Protein AF-S9VCX4-F1 (afdb_monomer_lite)

InterPro domains:
  IPR037231 NAP-like superfamily [SSF143113] (2-105)

Organism: NCBI:txid28005

Radius of gyration: 14.47 Å; chains: 1; bounding box: 29×35×42 Å

Structure (mmCIF, N/CA/C/O backbone):
data_AF-S9VCX4-F1
#
_entry.id   AF-S9VCX4-F1
#
loop_
_atom_site.group_PDB
_atom_site.id
_atom_site.type_symbol
_atom_site.label_atom_id
_atom_site.label_alt_id
_atom_site.label_comp_id
_atom_site.label_asym_id
_atom_site.label_entity_id
_atom_site.label_seq_id
_atom_site.pdbx_PDB_ins_code
_atom_site.Cartn_x
_atom_site.Cartn_y
_atom_site.Cartn_z
_atom_site.occupancy
_atom_site.B_iso_or_equiv
_atom_site.auth_seq_id
_atom_site.auth_comp_id
_atom_site.auth_asym_id
_atom_site.auth_atom_id
_atom_site.pdbx_PDB_model_num
ATOM 1 N N . MET A 1 1 ? -4.630 -12.452 23.754 1.00 36.06 1 MET A N 1
ATOM 2 C CA . MET A 1 1 ? -3.716 -11.966 22.699 1.00 36.06 1 MET A CA 1
ATOM 3 C C . MET A 1 1 ? -4.546 -11.174 21.701 1.00 36.06 1 MET A C 1
ATOM 5 O O . MET A 1 1 ? -5.311 -11.774 20.962 1.00 36.06 1 MET A O 1
ATOM 9 N N . ASN A 1 2 ? -4.508 -9.837 21.754 1.00 41.78 2 ASN A N 1
ATOM 10 C CA . ASN A 1 2 ? -5.200 -9.013 20.760 1.00 41.78 2 ASN A CA 1
ATOM 11 C C . ASN A 1 2 ? -4.452 -9.177 19.440 1.00 41.78 2 ASN A C 1
ATOM 13 O O . ASN A 1 2 ? -3.336 -8.679 19.319 1.00 41.78 2 ASN A O 1
ATOM 17 N N . GLY A 1 3 ? -5.054 -9.923 18.510 1.00 53.69 3 GLY A N 1
ATOM 18 C CA . GLY A 1 3 ? -4.546 -10.097 17.156 1.00 53.69 3 GLY A CA 1
ATOM 19 C C . GLY A 1 3 ? -4.138 -8.756 16.552 1.00 53.69 3 GLY A C 1
ATOM 20 O O . GLY A 1 3 ? -4.724 -7.716 16.878 1.00 53.69 3 GLY A O 1
ATOM 21 N N . THR A 1 4 ? -3.091 -8.815 15.737 1.00 72.06 4 THR A N 1
AT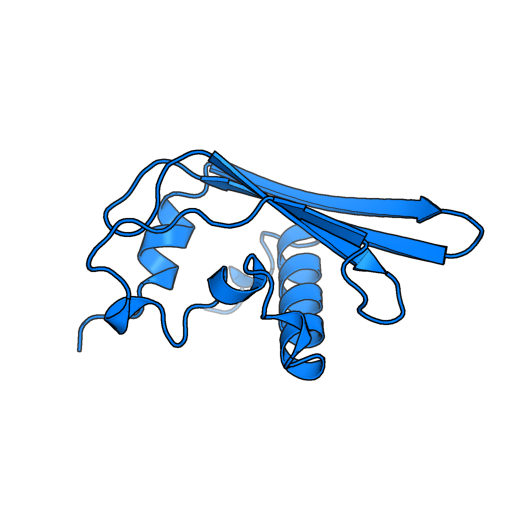OM 22 C CA . THR A 1 4 ? -2.451 -7.698 15.039 1.00 72.06 4 THR A CA 1
ATOM 23 C C . THR A 1 4 ? -3.478 -6.723 14.442 1.00 72.06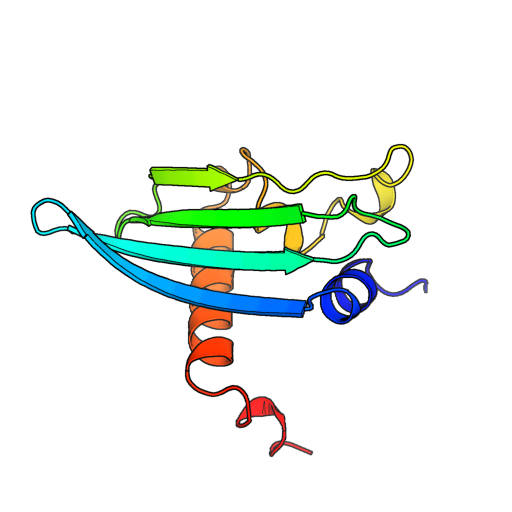 4 THR A C 1
ATOM 25 O O . THR A 1 4 ? -4.638 -7.065 14.199 1.00 72.06 4 THR A O 1
ATOM 28 N N . VAL A 1 5 ? -3.102 -5.457 14.247 1.00 87.88 5 VAL A N 1
ATOM 29 C CA . VAL A 1 5 ? -4.017 -4.457 13.656 1.00 87.88 5 VAL A CA 1
ATOM 30 C C . VAL A 1 5 ? -4.383 -4.793 12.208 1.00 87.88 5 VAL A C 1
ATOM 32 O O . VAL A 1 5 ? -5.460 -4.414 11.744 1.00 87.88 5 VAL A O 1
ATOM 35 N N . ASP A 1 6 ? -3.538 -5.572 11.536 1.00 91.00 6 ASP A N 1
ATOM 36 C CA . ASP A 1 6 ? -3.594 -5.809 10.097 1.00 91.00 6 ASP A CA 1
ATOM 37 C C . ASP A 1 6 ? -4.896 -6.465 9.630 1.00 91.00 6 ASP A C 1
ATOM 39 O O . ASP A 1 6 ? -5.549 -5.868 8.775 1.00 91.00 6 ASP A O 1
ATOM 43 N N . PRO A 1 7 ? -5.404 -7.573 10.215 1.00 91.31 7 PRO A N 1
ATOM 44 C CA . PRO A 1 7 ? -6.684 -8.150 9.794 1.00 91.31 7 PRO A CA 1
ATOM 45 C C . PRO A 1 7 ? -7.861 -7.172 9.890 1.00 91.31 7 PRO A C 1
ATOM 47 O O . PRO A 1 7 ? -8.815 -7.249 9.115 1.00 91.31 7 PRO A O 1
ATOM 50 N N . LYS A 1 8 ? -7.820 -6.229 10.840 1.00 90.94 8 LYS A N 1
ATOM 51 C CA . LYS A 1 8 ? -8.872 -5.212 10.998 1.00 90.94 8 LYS A CA 1
ATOM 52 C C . LYS A 1 8 ? -8.770 -4.128 9.925 1.00 90.94 8 LYS A C 1
ATOM 54 O O . LYS A 1 8 ? -9.798 -3.596 9.507 1.00 90.94 8 LYS A O 1
ATOM 59 N N . ILE A 1 9 ? -7.557 -3.812 9.480 1.00 92.94 9 ILE A N 1
ATOM 60 C CA . ILE A 1 9 ? -7.315 -2.870 8.386 1.00 92.94 9 ILE A CA 1
ATOM 61 C C . ILE A 1 9 ? -7.622 -3.523 7.035 1.00 92.94 9 ILE A C 1
ATOM 63 O O . ILE A 1 9 ? -8.323 -2.910 6.235 1.00 92.94 9 ILE A O 1
ATOM 67 N N . VAL A 1 10 ? -7.234 -4.785 6.823 1.00 93.25 10 VAL A N 1
ATOM 68 C CA . VAL A 1 10 ? -7.550 -5.563 5.612 1.00 93.25 10 VAL A CA 1
ATOM 69 C C . VAL A 1 10 ? -9.058 -5.589 5.347 1.00 93.25 10 VAL A C 1
ATOM 71 O O . VAL A 1 10 ? -9.498 -5.265 4.250 1.00 93.25 10 VAL A O 1
ATOM 74 N N . ARG A 1 11 ? -9.885 -5.839 6.373 1.00 92.69 11 ARG A N 1
ATOM 75 C CA . ARG A 1 11 ? -11.363 -5.805 6.254 1.00 92.69 11 ARG A CA 1
ATOM 76 C C . ARG A 1 11 ? -11.940 -4.433 5.879 1.00 92.69 11 ARG A C 1
ATOM 78 O O . ARG A 1 11 ? -13.105 -4.331 5.485 1.00 92.69 11 ARG A O 1
ATOM 85 N N . ALA A 1 12 ? -11.171 -3.362 6.054 1.00 94.62 12 ALA A N 1
ATOM 86 C CA . ALA A 1 12 ? -11.578 -2.012 5.686 1.00 94.62 12 ALA A CA 1
ATOM 87 C C . ALA A 1 12 ? -11.189 -1.645 4.242 1.00 94.62 12 ALA A C 1
ATOM 89 O O . ALA A 1 12 ? -11.660 -0.614 3.751 1.00 94.62 12 ALA A O 1
ATOM 90 N N . ILE A 1 13 ? -10.375 -2.466 3.562 1.00 95.50 13 ILE A N 1
ATOM 91 C CA . ILE A 1 13 ? -9.998 -2.275 2.158 1.00 95.50 13 ILE A CA 1
ATOM 92 C C . ILE A 1 13 ? -11.241 -2.459 1.282 1.00 95.50 13 ILE A C 1
ATOM 94 O O . ILE A 1 13 ? -12.014 -3.398 1.441 1.00 95.50 13 ILE A O 1
ATOM 98 N N . THR A 1 14 ? -11.449 -1.515 0.371 1.00 95.81 14 THR A N 1
ATOM 99 C CA . THR A 1 14 ? -12.576 -1.498 -0.582 1.00 95.81 14 THR A CA 1
ATOM 100 C C . THR A 1 14 ? -12.128 -1.607 -2.028 1.00 95.81 14 THR A C 1
ATOM 102 O O . THR A 1 14 ? -12.934 -1.906 -2.899 1.00 95.81 14 THR A O 1
ATOM 105 N N . SER A 1 15 ? -10.849 -1.347 -2.285 1.00 95.25 15 SER A N 1
ATOM 106 C CA . SER A 1 15 ? -10.219 -1.501 -3.586 1.00 95.25 15 SER A CA 1
ATOM 107 C C . SER A 1 15 ? -8.748 -1.794 -3.359 1.00 95.25 15 SER A C 1
ATOM 109 O O . SER A 1 15 ? -8.111 -1.122 -2.545 1.00 95.25 15 SER A O 1
ATOM 111 N N . PHE A 1 16 ? -8.220 -2.748 -4.111 1.00 94.62 16 PHE A N 1
ATOM 112 C CA . PHE A 1 16 ? -6.808 -3.093 -4.159 1.00 94.62 16 PHE A CA 1
ATOM 113 C C . PHE A 1 16 ? -6.397 -3.193 -5.627 1.00 94.62 16 PHE A C 1
ATOM 115 O O . PHE A 1 16 ? -7.121 -3.775 -6.431 1.00 94.62 16 PHE A O 1
ATOM 122 N N . CYS A 1 17 ? -5.289 -2.554 -5.982 1.00 94.69 17 CYS A N 1
ATOM 123 C CA . CYS A 1 17 ? -4.775 -2.529 -7.340 1.00 94.69 17 CYS A CA 1
ATOM 124 C C . CYS A 1 17 ? -3.253 -2.575 -7.305 1.00 94.69 17 CYS A C 1
ATOM 126 O O . CYS A 1 17 ? -2.634 -1.821 -6.546 1.00 94.69 17 CYS A O 1
ATOM 128 N N . VAL A 1 18 ? -2.671 -3.411 -8.160 1.00 95.06 18 VAL A N 1
ATOM 129 C CA . VAL A 1 18 ? -1.251 -3.355 -8.487 1.00 95.06 18 VAL A CA 1
ATOM 130 C C . VAL A 1 18 ? -1.110 -3.070 -9.975 1.00 95.06 18 VAL A C 1
ATOM 132 O O . VAL A 1 18 ? -1.768 -3.681 -10.816 1.00 95.06 18 VAL A O 1
ATOM 135 N N . SER A 1 19 ? -0.288 -2.080 -10.302 1.00 93.62 19 SER A N 1
ATOM 136 C CA . SER A 1 19 ? -0.085 -1.606 -11.670 1.00 93.62 19 SER A CA 1
ATOM 137 C C . SER A 1 19 ? 1.398 -1.484 -11.976 1.00 93.62 19 SER A C 1
ATOM 139 O O . SER A 1 19 ? 2.210 -1.239 -11.087 1.00 93.62 19 SER A O 1
ATOM 141 N N . SER A 1 20 ? 1.751 -1.690 -13.240 1.00 92.50 20 SER A N 1
ATOM 142 C CA . SER A 1 20 ? 3.119 -1.531 -13.725 1.00 92.50 20 SER A CA 1
ATOM 143 C C . SER A 1 20 ? 3.204 -0.277 -14.578 1.00 92.50 20 SER A C 1
ATOM 145 O O . SER A 1 20 ? 2.366 -0.086 -15.461 1.00 92.50 20 SER A O 1
ATOM 147 N N . HIS A 1 21 ? 4.215 0.550 -14.344 1.00 91.62 21 HIS A N 1
ATOM 148 C CA . HIS A 1 21 ? 4.513 1.703 -15.187 1.00 91.62 21 HIS A CA 1
ATOM 149 C C . HIS A 1 21 ? 5.905 1.538 -15.800 1.00 91.62 21 HIS A C 1
ATOM 151 O O . HIS A 1 21 ? 6.780 0.893 -15.225 1.00 91.62 21 HIS A O 1
ATOM 157 N N . GLN A 1 22 ? 6.103 2.080 -16.999 1.00 88.88 22 GLN A N 1
ATOM 158 C CA . GLN A 1 22 ? 7.399 2.086 -17.670 1.00 88.88 22 GLN A CA 1
ATOM 159 C C . GLN A 1 22 ? 7.865 3.534 -17.808 1.00 88.88 22 GLN A C 1
ATOM 161 O O . GLN A 1 22 ? 7.196 4.348 -18.443 1.00 88.88 22 GLN A O 1
ATOM 166 N N . HIS A 1 23 ? 9.018 3.844 -17.222 1.00 77.81 23 HIS A N 1
ATOM 167 C CA . HIS A 1 23 ? 9.648 5.157 -17.262 1.00 77.81 23 HIS A CA 1
ATOM 168 C C . HIS A 1 23 ? 11.116 4.998 -17.656 1.00 77.81 23 HIS 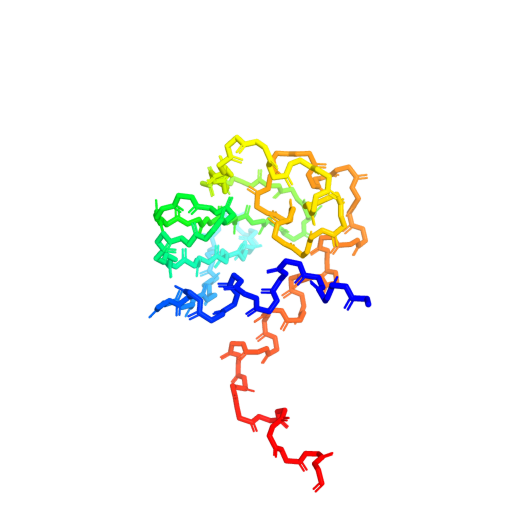A C 1
ATOM 170 O O . HIS A 1 23 ? 11.885 4.393 -16.919 1.00 77.81 23 HIS A O 1
ATOM 176 N N . ASN A 1 24 ? 11.517 5.562 -18.802 1.00 72.38 24 ASN A N 1
ATOM 177 C CA . ASN A 1 24 ? 12.914 5.594 -19.262 1.00 72.38 24 ASN A CA 1
ATOM 178 C C . ASN A 1 24 ? 13.615 4.226 -19.168 1.00 72.38 24 ASN A C 1
ATOM 180 O O . ASN A 1 24 ? 14.628 4.091 -18.490 1.00 72.38 24 ASN A O 1
ATOM 184 N N . GLU A 1 25 ? 13.024 3.207 -19.800 1.00 78.88 25 GLU A N 1
ATOM 185 C CA . GLU A 1 25 ? 13.499 1.808 -19.801 1.00 78.88 25 GLU A CA 1
ATOM 186 C C . GLU A 1 25 ? 13.449 1.082 -18.445 1.00 78.88 25 GLU A C 1
ATOM 188 O O . GLU A 1 25 ? 13.617 -0.135 -18.407 1.00 78.88 25 GLU A O 1
ATOM 193 N N . LYS A 1 26 ? 13.127 1.774 -17.348 1.00 84.81 26 LYS A N 1
ATOM 194 C CA . LYS A 1 26 ? 12.873 1.156 -16.046 1.00 84.81 26 LYS A CA 1
ATOM 195 C C . LYS A 1 26 ? 11.392 0.841 -15.879 1.00 84.81 26 LYS A C 1
ATOM 197 O O . LYS A 1 26 ? 10.514 1.606 -16.285 1.00 84.81 26 LYS A O 1
ATOM 202 N N . VAL A 1 27 ? 11.121 -0.302 -15.264 1.00 90.31 27 VAL A N 1
ATOM 203 C CA . VAL A 1 27 ? 9.774 -0.720 -14.882 1.00 90.31 27 VAL A CA 1
ATOM 204 C C . VAL A 1 27 ? 9.584 -0.410 -13.400 1.00 90.31 27 VAL A C 1
ATOM 206 O O . VAL A 1 27 ? 10.426 -0.780 -12.584 1.00 90.31 27 VAL A O 1
ATOM 209 N N . SER A 1 28 ? 8.488 0.261 -13.060 1.00 93.94 28 SER A N 1
ATOM 210 C CA . SER A 1 28 ? 8.040 0.470 -11.686 1.00 93.94 28 SER A CA 1
ATOM 211 C C . SER A 1 28 ? 6.762 -0.315 -11.403 1.00 93.94 28 SER A C 1
ATOM 213 O O . SER A 1 28 ? 5.986 -0.664 -12.303 1.00 93.94 28 SER A O 1
ATOM 215 N N . ARG A 1 29 ? 6.552 -0.621 -10.126 1.00 94.75 29 ARG A N 1
ATOM 216 C CA . ARG A 1 29 ? 5.345 -1.242 -9.586 1.00 94.75 29 ARG A CA 1
ATOM 217 C C . ARG A 1 29 ? 4.670 -0.266 -8.651 1.00 94.75 29 ARG A C 1
ATOM 219 O O . ARG A 1 29 ? 5.297 0.258 -7.737 1.00 94.75 29 ARG A O 1
ATOM 226 N N . LYS A 1 30 ? 3.378 -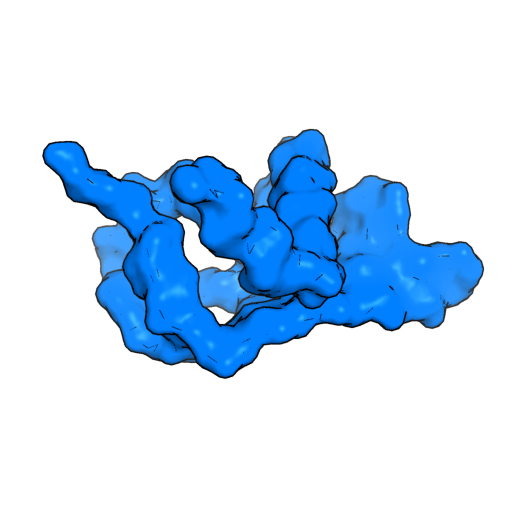0.046 -8.860 1.00 96.25 30 LYS A N 1
ATOM 227 C CA . LYS A 1 30 ? 2.545 0.801 -8.020 1.00 96.25 30 LYS A CA 1
ATOM 228 C C . LYS A 1 30 ? 1.443 -0.009 -7.371 1.00 96.25 30 LYS A C 1
ATOM 230 O O . LYS A 1 30 ? 0.517 -0.467 -8.041 1.00 96.25 30 LYS A O 1
ATOM 235 N N . VAL A 1 31 ? 1.519 -0.094 -6.051 1.00 97.25 31 VAL A N 1
ATOM 236 C CA . VAL A 1 31 ? 0.501 -0.667 -5.176 1.00 97.25 31 VAL A CA 1
ATOM 237 C C . VAL A 1 31 ? -0.425 0.454 -4.726 1.00 97.25 31 VAL A C 1
ATOM 239 O O . VAL A 1 31 ? 0.040 1.476 -4.225 1.00 97.25 31 VAL A O 1
ATOM 242 N N . THR A 1 32 ? -1.735 0.278 -4.876 1.00 97.56 32 THR A N 1
ATOM 243 C CA . THR A 1 32 ? -2.750 1.237 -4.420 1.00 97.56 32 THR A CA 1
ATOM 244 C C . THR A 1 32 ? -3.863 0.525 -3.658 1.00 97.56 32 THR A C 1
ATOM 246 O O . THR A 1 32 ? -4.425 -0.463 -4.129 1.00 97.56 32 THR A O 1
ATOM 249 N N . MET A 1 33 ? -4.228 1.060 -2.493 1.00 97.44 33 MET A N 1
ATOM 250 C CA . MET A 1 33 ? -5.344 0.580 -1.681 1.00 97.44 33 MET A CA 1
ATOM 251 C C . MET A 1 33 ? -6.278 1.734 -1.322 1.00 97.44 33 MET A C 1
ATOM 253 O O . MET A 1 33 ? -5.841 2.786 -0.855 1.00 97.44 33 MET A O 1
ATOM 257 N N . LYS A 1 34 ? -7.586 1.523 -1.490 1.00 97.19 34 LYS A N 1
ATOM 258 C CA . LYS A 1 34 ? -8.619 2.419 -0.956 1.00 97.19 34 LYS A CA 1
ATOM 259 C C . LYS A 1 34 ? -9.187 1.819 0.315 1.00 97.19 34 LYS A C 1
ATOM 261 O O . LYS A 1 34 ? -9.733 0.714 0.282 1.00 97.19 34 LYS A O 1
ATOM 266 N N . ILE A 1 35 ? -9.106 2.554 1.417 1.00 96.69 35 ILE A N 1
ATOM 267 C CA . ILE A 1 35 ? -9.466 2.040 2.736 1.00 96.69 35 ILE A CA 1
ATOM 268 C C . ILE A 1 35 ? -10.506 2.940 3.398 1.00 96.69 35 ILE A C 1
ATOM 270 O O . ILE A 1 35 ? -10.403 4.168 3.366 1.00 96.69 35 ILE A O 1
ATOM 274 N N . ARG A 1 36 ? -11.529 2.319 3.991 1.00 96.75 36 ARG A N 1
ATOM 275 C CA . ARG A 1 36 ? -12.514 3.007 4.835 1.00 96.75 36 ARG A CA 1
ATOM 276 C C . ARG A 1 36 ? -11.908 3.324 6.199 1.00 96.75 36 ARG A C 1
ATOM 278 O O . ARG A 1 36 ? -11.056 2.593 6.697 1.00 96.75 36 ARG A O 1
ATOM 285 N N . SER A 1 37 ? -12.410 4.378 6.834 1.00 95.38 37 SER A N 1
ATOM 286 C CA . SER A 1 37 ? -12.046 4.722 8.211 1.00 95.38 37 SER A CA 1
ATOM 287 C C . SER A 1 37 ? -12.354 3.548 9.141 1.00 95.38 37 SER A C 1
ATOM 289 O O . SER A 1 37 ? -13.420 2.937 9.051 1.00 95.38 37 SER A O 1
ATOM 291 N N . ASN A 1 38 ? -11.435 3.234 10.051 1.00 92.88 38 ASN A N 1
ATOM 292 C CA . ASN A 1 38 ? -11.638 2.207 11.075 1.00 92.88 38 ASN A CA 1
ATOM 293 C C . ASN A 1 38 ? -11.036 2.653 12.418 1.00 92.88 38 ASN A C 1
ATOM 295 O O . ASN A 1 38 ? -10.757 3.833 12.616 1.00 92.88 38 ASN A O 1
ATOM 299 N N . LEU A 1 39 ? -10.855 1.740 13.374 1.00 91.19 39 LEU A N 1
ATOM 300 C CA . LEU A 1 39 ? -10.307 2.082 14.691 1.00 91.19 39 LEU A CA 1
ATOM 301 C C . LEU A 1 39 ? -8.855 2.611 14.645 1.00 91.19 39 LEU A C 1
ATOM 303 O O . LEU A 1 39 ? -8.462 3.355 15.535 1.00 91.19 39 LEU A O 1
ATOM 307 N N . PHE A 1 40 ? -8.075 2.257 13.619 1.00 93.06 40 PHE A N 1
ATOM 308 C CA . PHE A 1 40 ? -6.633 2.516 13.538 1.00 93.06 40 PHE A CA 1
ATOM 309 C C . PHE A 1 40 ? -6.248 3.586 12.521 1.00 93.06 40 PHE A C 1
ATOM 311 O O . PHE A 1 40 ? -5.284 4.313 12.738 1.00 93.06 40 PHE A O 1
ATOM 318 N N . ILE A 1 41 ? -6.984 3.694 11.416 1.00 93.62 41 ILE A N 1
ATOM 319 C CA . ILE A 1 41 ? -6.610 4.533 10.273 1.00 93.62 41 ILE A CA 1
ATOM 320 C C . ILE A 1 41 ? -7.752 5.456 9.853 1.00 93.62 41 ILE A C 1
ATOM 322 O O . ILE A 1 41 ? -8.938 5.147 10.020 1.00 93.62 41 ILE A O 1
ATOM 326 N N . GLN A 1 42 ? -7.381 6.617 9.327 1.00 94.50 42 GLN A N 1
ATOM 327 C CA . GLN A 1 42 ? -8.283 7.512 8.612 1.00 94.50 42 GLN A CA 1
ATOM 328 C C . GLN A 1 42 ? -8.624 6.903 7.244 1.00 94.50 42 GLN A C 1
ATOM 330 O O . GLN A 1 42 ? -7.872 6.084 6.716 1.00 94.50 42 GLN A O 1
ATOM 335 N N . GLU A 1 43 ? -9.767 7.282 6.674 1.00 93.81 43 GLU A N 1
ATOM 336 C CA . GLU A 1 43 ? -10.106 6.862 5.312 1.00 93.81 43 GLU A CA 1
ATOM 337 C C . GLU A 1 43 ? -9.199 7.523 4.273 1.00 93.81 43 GLU A C 1
ATOM 339 O O . GLU A 1 43 ? -8.688 8.626 4.485 1.00 93.81 43 GLU A O 1
ATOM 344 N N . GLY A 1 44 ? -9.030 6.868 3.127 1.00 94.88 44 GLY A N 1
ATOM 345 C CA . GLY A 1 44 ? -8.305 7.459 2.014 1.00 94.88 44 GLY A CA 1
ATOM 346 C C . GLY A 1 44 ? -7.792 6.453 0.999 1.00 94.88 44 GLY A C 1
ATOM 347 O O . GLY A 1 44 ? -8.142 5.271 1.011 1.00 94.88 44 GLY A O 1
ATOM 348 N N . VAL A 1 45 ? -6.953 6.970 0.106 1.00 97.19 45 VAL A N 1
ATOM 349 C CA . VAL A 1 45 ? -6.192 6.187 -0.864 1.00 97.19 45 VAL A CA 1
ATOM 350 C C . VAL A 1 45 ? -4.731 6.231 -0.447 1.00 97.19 45 VAL A C 1
ATOM 352 O O . VAL A 1 45 ? -4.121 7.302 -0.417 1.00 97.19 45 VAL A O 1
ATOM 355 N N . ILE A 1 46 ? -4.189 5.065 -0.123 1.00 97.56 46 ILE A N 1
ATOM 356 C CA . ILE A 1 46 ? -2.766 4.885 0.142 1.00 97.56 46 ILE A CA 1
ATOM 357 C C . ILE A 1 46 ? -2.138 4.218 -1.070 1.00 97.56 46 ILE A C 1
ATOM 359 O O . ILE A 1 46 ? -2.767 3.392 -1.737 1.00 97.56 46 ILE A O 1
ATOM 363 N N . SER A 1 47 ? -0.913 4.600 -1.387 1.00 97.69 47 SER A N 1
ATOM 364 C CA . SER A 1 47 ? -0.218 4.025 -2.527 1.00 97.69 47 SER A CA 1
ATOM 365 C C . SER A 1 47 ? 1.275 4.155 -2.374 1.00 97.69 47 SER A C 1
ATOM 367 O O . SER A 1 47 ? 1.744 5.169 -1.865 1.00 97.69 47 SER A O 1
ATOM 369 N N . ARG A 1 48 ? 2.011 3.194 -2.907 1.00 97.31 48 ARG A N 1
ATOM 370 C CA . ARG A 1 48 ? 3.458 3.275 -3.043 1.00 97.31 48 ARG A CA 1
ATOM 371 C C . ARG A 1 48 ? 3.849 2.798 -4.431 1.00 97.31 48 ARG A C 1
ATOM 373 O O . ARG A 1 48 ? 3.348 1.776 -4.891 1.00 97.31 48 ARG A O 1
ATOM 380 N N . GLU A 1 49 ? 4.709 3.563 -5.083 1.00 95.88 49 GLU A N 1
ATOM 381 C CA . GLU A 1 49 ? 5.326 3.221 -6.356 1.00 95.88 49 GLU A CA 1
ATOM 382 C C . GLU A 1 49 ? 6.825 3.034 -6.168 1.00 95.88 49 GLU A C 1
ATOM 384 O O . GLU A 1 49 ? 7.474 3.903 -5.589 1.00 95.88 49 GLU A O 1
ATOM 389 N N . ILE A 1 50 ? 7.346 1.905 -6.641 1.00 94.31 50 ILE A N 1
ATOM 390 C CA . ILE A 1 50 ? 8.720 1.451 -6.422 1.00 94.31 50 ILE A CA 1
ATOM 391 C C . ILE A 1 50 ? 9.333 1.047 -7.764 1.00 94.31 50 ILE A C 1
ATOM 393 O O . ILE A 1 50 ? 8.648 0.436 -8.587 1.00 94.31 50 ILE A O 1
ATOM 397 N N . ASP A 1 51 ? 10.596 1.391 -8.008 1.00 91.88 51 ASP A N 1
ATOM 398 C CA . ASP A 1 51 ? 11.347 0.922 -9.178 1.00 91.88 51 ASP A CA 1
ATOM 399 C C . ASP A 1 51 ? 12.006 -0.458 -8.964 1.00 91.88 51 ASP A C 1
ATOM 401 O O . ASP A 1 51 ? 11.943 -1.050 -7.888 1.00 91.88 51 ASP A O 1
ATOM 405 N N . GLY A 1 52 ? 12.656 -0.986 -10.006 1.00 85.31 52 GLY A N 1
ATOM 406 C CA . GLY A 1 52 ? 13.381 -2.263 -9.937 1.00 85.31 52 GLY A CA 1
ATOM 407 C C . GLY A 1 52 ? 14.611 -2.272 -9.014 1.00 85.31 52 GLY A C 1
ATOM 408 O O . GLY A 1 52 ? 15.188 -3.331 -8.797 1.00 85.31 52 GLY A O 1
ATOM 409 N N . GLU A 1 53 ? 15.016 -1.121 -8.474 1.00 88.00 53 GLU A N 1
ATOM 410 C CA . GLU A 1 53 ? 16.099 -0.969 -7.493 1.00 88.00 53 GLU A CA 1
ATOM 411 C C . GLU A 1 53 ? 15.552 -0.784 -6.064 1.00 88.00 53 GLU A C 1
ATOM 413 O O . GLU A 1 53 ? 16.314 -0.516 -5.139 1.00 88.00 53 GLU A O 1
ATOM 418 N N . CYS A 1 54 ? 14.241 -0.966 -5.873 1.00 87.56 54 CYS A N 1
ATOM 419 C CA . CYS A 1 54 ? 13.528 -0.777 -4.609 1.00 87.56 54 CYS A CA 1
ATOM 420 C C . CYS A 1 54 ? 13.464 0.674 -4.110 1.00 87.56 54 CYS A C 1
ATOM 422 O O . CYS A 1 54 ? 13.156 0.912 -2.942 1.00 87.56 54 CYS A O 1
ATOM 424 N N . ASN A 1 55 ? 13.688 1.657 -4.984 1.00 90.19 55 ASN A N 1
ATOM 425 C CA . ASN A 1 55 ? 13.529 3.063 -4.632 1.00 90.19 55 ASN A CA 1
ATOM 426 C C . ASN A 1 55 ? 12.059 3.477 -4.737 1.00 90.19 55 ASN A C 1
ATOM 428 O O . ASN A 1 55 ? 11.414 3.264 -5.769 1.00 90.19 55 ASN A O 1
ATOM 432 N N . THR A 1 56 ? 11.536 4.143 -3.706 1.00 93.31 56 THR A N 1
ATOM 433 C CA . THR A 1 56 ? 10.199 4.745 -3.761 1.00 93.31 56 THR A CA 1
ATOM 434 C C . THR A 1 56 ? 10.192 5.948 -4.716 1.00 93.31 56 THR A C 1
ATOM 436 O O . THR A 1 56 ? 10.815 6.974 -4.448 1.00 93.31 56 THR A O 1
ATOM 439 N N . LEU A 1 57 ? 9.437 5.855 -5.813 1.00 93.62 57 LEU A N 1
ATOM 440 C CA . LEU A 1 57 ? 9.239 6.935 -6.790 1.00 93.62 57 LEU A CA 1
ATOM 441 C C . LEU A 1 57 ? 8.086 7.872 -6.405 1.00 93.62 57 LEU A C 1
ATOM 443 O O . LEU A 1 57 ? 8.139 9.076 -6.656 1.00 93.62 57 LEU A O 1
ATOM 447 N N . ALA A 1 58 ? 7.028 7.322 -5.802 1.00 94.94 58 ALA A N 1
ATOM 448 C CA . ALA A 1 58 ? 5.866 8.079 -5.342 1.00 94.94 58 ALA A CA 1
ATOM 449 C C . ALA A 1 58 ? 5.200 7.405 -4.136 1.00 94.94 58 ALA A C 1
ATOM 451 O O . ALA A 1 58 ? 5.098 6.180 -4.065 1.00 94.94 58 ALA A O 1
ATOM 452 N N . LEU A 1 59 ? 4.690 8.209 -3.198 1.00 96.94 59 LEU A N 1
ATOM 453 C CA . LEU A 1 59 ? 4.081 7.724 -1.958 1.00 96.94 59 LEU A CA 1
ATOM 454 C C . LEU A 1 59 ? 2.866 8.572 -1.560 1.00 96.94 59 LEU A C 1
ATOM 456 O O . LEU A 1 59 ? 2.962 9.788 -1.407 1.00 96.94 59 LEU A O 1
ATOM 460 N N . SER A 1 60 ? 1.732 7.907 -1.349 1.00 97.44 60 SER A N 1
ATOM 461 C CA . SER A 1 60 ? 0.571 8.430 -0.627 1.00 97.44 60 SER A CA 1
ATOM 462 C C . SER A 1 60 ? 0.489 7.680 0.695 1.00 97.44 60 SER A C 1
ATOM 464 O O . SER A 1 60 ? 0.100 6.509 0.726 1.00 97.44 60 SER A O 1
ATOM 466 N N . GLU A 1 61 ? 0.932 8.341 1.764 1.00 96.00 61 GLU A N 1
ATOM 467 C CA . GLU A 1 61 ? 1.145 7.706 3.063 1.00 96.00 61 GLU A CA 1
ATOM 468 C C . GLU A 1 61 ? -0.150 7.275 3.749 1.00 96.00 61 GLU A C 1
ATOM 470 O O . GLU A 1 61 ? -1.204 7.914 3.640 1.00 96.00 61 GLU A O 1
ATOM 475 N N . ILE A 1 62 ? -0.036 6.218 4.549 1.00 95.19 62 ILE A N 1
ATOM 476 C CA . ILE A 1 62 ? -1.093 5.825 5.469 1.00 95.19 62 ILE A CA 1
ATOM 477 C C . ILE A 1 62 ? -1.259 6.841 6.605 1.00 95.19 62 ILE A C 1
ATOM 479 O O . ILE A 1 62 ? -0.307 7.271 7.255 1.00 95.19 62 ILE A O 1
ATOM 483 N N . LYS A 1 63 ? -2.511 7.228 6.868 1.00 94.94 63 LYS A N 1
ATOM 484 C CA . LYS A 1 63 ? -2.864 8.180 7.926 1.00 94.94 63 LYS A CA 1
ATOM 485 C C . LYS A 1 63 ? -3.430 7.452 9.133 1.00 94.94 63 LYS A C 1
ATOM 487 O O . LYS A 1 63 ? -4.617 7.133 9.192 1.00 94.94 63 LYS A O 1
ATOM 492 N N . TRP A 1 64 ? -2.582 7.210 10.117 1.00 94.19 64 TRP A N 1
ATOM 493 C CA . TRP A 1 64 ? -2.981 6.600 11.381 1.00 94.19 64 TRP A CA 1
ATOM 494 C C . TRP A 1 64 ? -3.748 7.572 12.281 1.00 94.19 64 TRP A C 1
ATOM 496 O O . TRP A 1 64 ? -3.503 8.780 12.282 1.00 94.19 64 TRP A O 1
ATOM 506 N N . LYS A 1 65 ? -4.673 7.041 13.081 1.00 94.69 65 LYS A N 1
ATOM 507 C CA . LYS A 1 65 ? -5.332 7.784 14.161 1.00 94.69 65 LYS A CA 1
ATOM 508 C C . LYS A 1 65 ? -4.408 7.864 15.378 1.00 94.69 65 LYS A C 1
ATOM 510 O O . LYS A 1 65 ? -3.638 6.940 15.637 1.00 94.69 65 LYS A O 1
ATOM 515 N N . GLN A 1 66 ? -4.500 8.958 16.130 1.00 93.44 66 GLN A N 1
ATOM 516 C CA . GLN A 1 66 ? -3.739 9.135 17.371 1.00 93.44 66 GLN A CA 1
ATOM 517 C C . GLN A 1 66 ? -4.079 8.038 18.392 1.00 93.44 66 GLN A C 1
ATOM 519 O O . GLN A 1 66 ? -5.229 7.603 18.472 1.00 93.44 66 GLN A O 1
ATOM 524 N N . GLY A 1 67 ? -3.088 7.603 19.173 1.00 89.94 67 GLY A N 1
ATOM 525 C CA . GLY A 1 67 ? -3.260 6.574 20.208 1.00 89.94 67 GLY A CA 1
ATOM 526 C C . GLY A 1 67 ? -3.142 5.136 19.689 1.00 89.94 67 GLY A C 1
ATOM 527 O O . GLY A 1 67 ? -3.406 4.186 20.427 1.00 89.94 67 GLY A O 1
ATOM 528 N N . THR A 1 68 ? -2.761 4.955 18.421 1.00 89.38 68 THR A N 1
ATOM 529 C CA . THR A 1 68 ? -2.608 3.640 17.770 1.00 89.38 68 THR A CA 1
ATOM 530 C C . THR A 1 68 ? -1.147 3.199 17.654 1.00 89.38 68 THR A C 1
ATOM 532 O O . THR A 1 68 ? -0.863 2.112 17.150 1.00 89.38 68 THR A O 1
ATOM 535 N N . GLU A 1 69 ? -0.210 4.000 18.169 1.00 88.81 69 GLU A N 1
ATOM 536 C CA . GLU A 1 69 ? 1.232 3.886 17.943 1.00 88.81 69 GLU A CA 1
ATOM 537 C C . GLU A 1 69 ? 1.773 2.527 18.390 1.00 88.81 69 GLU A C 1
ATOM 539 O O . GLU A 1 69 ? 2.492 1.869 17.644 1.00 88.81 69 GLU A O 1
ATOM 544 N N . ARG A 1 70 ? 1.365 2.062 19.576 1.00 84.31 70 ARG A N 1
ATOM 545 C CA . ARG A 1 70 ? 1.793 0.763 20.117 1.00 84.31 70 ARG A CA 1
ATOM 546 C C . ARG A 1 70 ? 1.280 -0.417 19.291 1.00 84.31 70 ARG A C 1
ATOM 548 O O . ARG A 1 70 ? 1.927 -1.455 19.236 1.00 84.31 70 ARG A O 1
ATOM 555 N N . ALA A 1 71 ? 0.108 -0.275 18.681 1.00 81.75 71 ALA A N 1
ATOM 556 C CA . ALA A 1 71 ? -0.543 -1.361 17.962 1.00 81.75 71 ALA A CA 1
ATOM 557 C C . ALA A 1 71 ? 0.003 -1.527 16.531 1.00 81.75 71 ALA A C 1
ATOM 559 O O . ALA A 1 71 ? -0.098 -2.618 15.975 1.00 81.75 71 ALA A O 1
ATOM 560 N N . ARG A 1 72 ? 0.600 -0.473 15.952 1.00 84.81 72 ARG A N 1
ATOM 561 C CA . ARG A 1 72 ? 1.084 -0.458 14.561 1.00 84.81 72 ARG A CA 1
ATOM 562 C C . ARG A 1 72 ? 2.577 -0.759 14.369 1.00 84.81 72 ARG A C 1
ATOM 564 O O . ARG A 1 72 ? 2.993 -0.854 13.225 1.00 84.81 72 ARG A O 1
ATOM 571 N N . GLN A 1 73 ? 3.380 -0.911 15.429 1.00 81.12 73 GLN A N 1
ATOM 572 C CA . GLN A 1 73 ? 4.852 -1.024 15.318 1.00 81.12 73 GLN A CA 1
ATOM 573 C C . GLN A 1 73 ? 5.336 -2.127 14.360 1.00 81.12 73 GLN A C 1
ATOM 575 O O . GLN A 1 73 ? 6.335 -1.941 13.680 1.00 81.12 73 GLN A O 1
ATOM 580 N N . ASN A 1 74 ? 4.601 -3.238 14.270 1.00 82.56 74 ASN A N 1
ATOM 581 C CA . ASN A 1 74 ? 4.926 -4.369 13.394 1.00 82.56 74 ASN A CA 1
ATOM 582 C C . ASN A 1 74 ? 3.841 -4.600 12.330 1.00 82.56 74 ASN A C 1
ATOM 584 O O . ASN A 1 74 ? 3.628 -5.725 11.892 1.00 82.56 74 ASN A O 1
ATOM 588 N N . SER A 1 75 ? 3.104 -3.545 11.987 1.00 88.75 75 SER A N 1
ATOM 589 C CA . SER A 1 75 ? 2.024 -3.587 11.006 1.00 88.75 75 SER A CA 1
ATOM 590 C C . SER A 1 75 ? 2.581 -3.802 9.605 1.00 88.75 75 SER A C 1
ATOM 592 O O . SER A 1 75 ? 3.494 -3.089 9.189 1.00 88.75 75 SER A O 1
ATOM 594 N N . PHE A 1 76 ? 1.968 -4.701 8.838 1.00 90.12 76 PHE A N 1
ATOM 595 C CA . PHE A 1 76 ? 2.169 -4.802 7.390 1.00 90.12 76 PHE A CA 1
ATOM 596 C C . PHE A 1 76 ? 2.018 -3.440 6.691 1.00 90.12 76 PHE A C 1
ATOM 598 O O . PHE A 1 76 ? 2.777 -3.085 5.790 1.00 90.12 76 PHE A O 1
ATOM 605 N N . PHE A 1 77 ? 1.067 -2.626 7.154 1.00 92.25 77 PHE A N 1
ATOM 606 C CA . PHE A 1 77 ? 0.776 -1.326 6.557 1.00 92.25 77 PHE A CA 1
ATOM 607 C C . PHE A 1 77 ? 1.873 -0.275 6.784 1.00 92.25 77 PHE A C 1
ATOM 609 O O . PHE A 1 77 ? 1.773 0.806 6.201 1.00 92.25 77 PHE A O 1
ATOM 616 N N . SER A 1 78 ? 2.928 -0.577 7.558 1.00 91.50 78 SER A N 1
ATOM 617 C CA . SER A 1 78 ? 4.135 0.262 7.601 1.00 91.50 78 SER A CA 1
ATOM 618 C C . SER A 1 78 ? 4.797 0.374 6.223 1.00 91.50 78 SER A C 1
ATOM 620 O O . SER A 1 78 ? 5.479 1.353 5.957 1.00 91.50 78 SER A O 1
ATOM 622 N N . PHE A 1 79 ? 4.535 -0.572 5.309 1.00 93.44 79 PHE A N 1
ATOM 623 C CA . PHE A 1 79 ? 4.919 -0.481 3.896 1.00 93.44 79 PHE A CA 1
ATOM 624 C C . PHE A 1 79 ? 4.496 0.843 3.243 1.00 93.44 79 PHE A C 1
ATOM 626 O O . PHE A 1 79 ? 5.174 1.326 2.352 1.00 93.44 79 PHE A O 1
ATOM 633 N N . PHE A 1 80 ? 3.406 1.474 3.687 1.00 95.44 80 PHE A N 1
ATOM 634 C CA . PHE A 1 80 ? 2.942 2.756 3.145 1.00 95.44 80 PHE A CA 1
ATOM 635 C C . PHE A 1 80 ? 3.460 3.975 3.927 1.00 95.44 80 PHE A C 1
ATOM 637 O O . PHE A 1 80 ? 2.888 5.057 3.817 1.00 95.44 80 PHE A O 1
ATOM 644 N N . GLU A 1 81 ? 4.515 3.831 4.728 1.00 93.38 81 GLU A N 1
ATOM 645 C CA . GLU A 1 81 ? 5.146 4.920 5.484 1.00 93.38 81 GLU A CA 1
ATOM 646 C C . GLU A 1 81 ? 6.503 5.281 4.878 1.00 93.38 81 GLU A C 1
ATOM 648 O O . GLU A 1 81 ? 7.175 4.428 4.311 1.00 93.38 81 GLU A O 1
ATOM 653 N N . LYS A 1 82 ? 6.943 6.539 5.000 1.00 90.12 82 LYS A N 1
ATOM 654 C CA . LYS A 1 82 ? 8.220 6.997 4.409 1.00 90.12 82 LYS A CA 1
ATOM 655 C C . LYS A 1 82 ? 9.456 6.186 4.811 1.00 90.12 82 LYS A C 1
ATOM 657 O O . LYS A 1 82 ? 10.364 6.044 4.008 1.00 90.12 82 LYS A O 1
ATOM 662 N N . HIS A 1 83 ? 9.494 5.674 6.035 1.00 88.50 83 HIS A N 1
ATOM 663 C CA . HIS A 1 83 ? 10.663 4.986 6.586 1.00 88.50 83 HIS A CA 1
ATOM 664 C C . HIS A 1 83 ? 10.734 3.499 6.215 1.00 88.50 83 HIS A C 1
ATOM 666 O O . HIS A 1 83 ? 11.685 2.830 6.596 1.00 88.50 83 HIS A O 1
ATOM 672 N N . ALA A 1 84 ? 9.765 2.952 5.469 1.00 87.44 84 ALA A N 1
ATOM 673 C CA . ALA A 1 84 ? 9.849 1.548 5.057 1.00 87.44 84 ALA A CA 1
ATOM 674 C C . ALA A 1 84 ? 11.051 1.253 4.143 1.00 87.44 84 ALA A C 1
ATOM 676 O O . ALA A 1 84 ? 11.492 0.112 4.092 1.00 87.44 84 ALA A O 1
ATOM 677 N N . ASP A 1 85 ? 11.628 2.268 3.497 1.00 86.44 85 ASP A N 1
ATOM 678 C CA . ASP A 1 85 ? 12.803 2.115 2.626 1.00 86.44 85 ASP A CA 1
ATOM 679 C C . ASP A 1 85 ? 14.088 1.787 3.418 1.00 86.44 85 ASP A C 1
ATOM 681 O O . ASP A 1 85 ? 15.097 1.405 2.834 1.00 86.44 85 ASP A O 1
ATOM 685 N N . GLU A 1 86 ? 14.053 1.887 4.754 1.00 87.38 86 GLU A N 1
ATOM 686 C CA . GLU A 1 86 ? 15.144 1.466 5.645 1.00 87.38 86 GLU A CA 1
ATOM 687 C C . GLU A 1 86 ? 15.322 -0.066 5.682 1.00 87.38 86 GLU A C 1
ATOM 689 O O . GLU A 1 86 ? 16.391 -0.550 6.054 1.00 87.38 86 GLU A O 1
ATOM 694 N N . ASP A 1 87 ? 14.301 -0.830 5.275 1.00 87.69 87 ASP A N 1
ATOM 695 C CA . ASP A 1 87 ? 14.284 -2.297 5.272 1.00 87.69 87 ASP A CA 1
ATOM 696 C C . ASP A 1 87 ? 13.915 -2.830 3.876 1.00 87.69 87 ASP A C 1
ATOM 698 O O . ASP A 1 87 ? 12.804 -3.300 3.619 1.00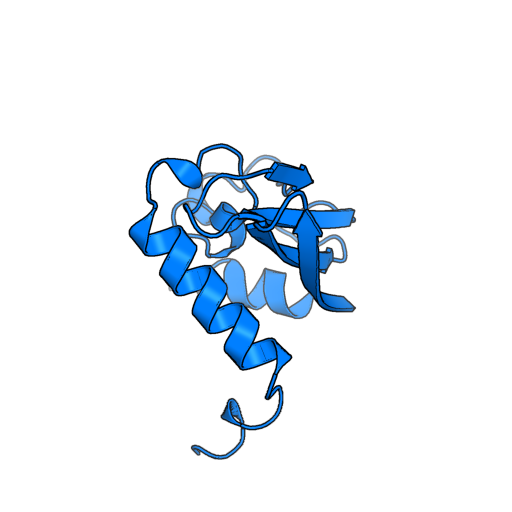 87.69 87 ASP A O 1
ATOM 702 N N . VAL A 1 88 ? 14.867 -2.715 2.944 1.00 88.62 88 VAL A N 1
ATOM 703 C CA . VAL A 1 88 ? 14.704 -3.136 1.541 1.00 88.62 88 VAL A CA 1
ATOM 704 C C . VAL A 1 88 ? 14.239 -4.595 1.400 1.00 88.62 88 VAL A C 1
ATOM 706 O O . VAL A 1 88 ? 13.287 -4.814 0.649 1.00 88.62 88 VAL A O 1
ATOM 709 N N . PRO A 1 89 ? 14.814 -5.591 2.112 1.00 89.81 89 PRO A N 1
ATOM 710 C CA . PRO A 1 89 ? 14.335 -6.973 2.030 1.00 89.81 89 PRO A CA 1
ATOM 711 C C . PRO A 1 89 ? 12.846 -7.099 2.363 1.00 89.81 89 PRO A C 1
ATOM 713 O O . PRO A 1 89 ? 12.091 -7.704 1.608 1.00 89.81 89 PRO A O 1
ATOM 716 N N . LYS A 1 90 ? 12.391 -6.443 3.437 1.00 87.38 90 LYS A N 1
ATOM 717 C CA . LYS A 1 90 ? 10.976 -6.448 3.822 1.00 87.38 90 LYS A CA 1
ATOM 718 C C . LYS A 1 90 ? 10.080 -5.780 2.778 1.00 87.38 90 LYS A C 1
ATOM 720 O O . LYS A 1 90 ? 8.957 -6.232 2.559 1.00 87.38 90 LYS A O 1
ATOM 725 N N . VAL A 1 91 ? 10.538 -4.695 2.152 1.00 90.12 91 VAL A N 1
ATOM 726 C CA . VAL A 1 91 ? 9.796 -4.017 1.076 1.00 90.12 91 VAL A CA 1
ATOM 727 C C . VAL A 1 91 ? 9.609 -4.941 -0.127 1.00 90.12 91 VAL A C 1
ATOM 729 O O . VAL A 1 91 ? 8.498 -5.002 -0.656 1.00 90.12 91 VAL A O 1
ATOM 732 N N . MET A 1 92 ? 10.656 -5.668 -0.527 1.00 89.62 92 MET A N 1
ATOM 733 C CA . MET A 1 92 ? 10.591 -6.641 -1.623 1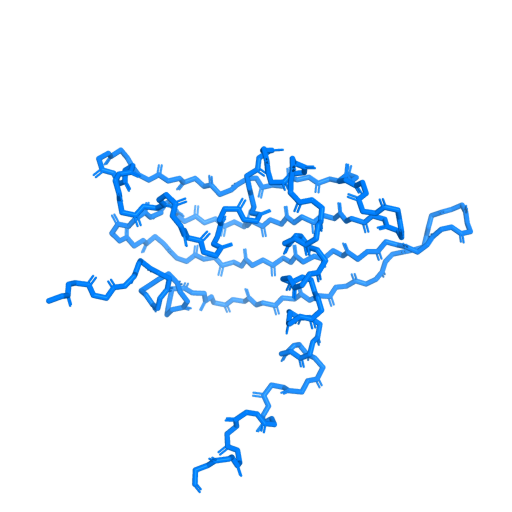.00 89.62 92 MET A CA 1
ATOM 734 C C . MET A 1 92 ? 9.631 -7.787 -1.307 1.00 89.62 92 MET A C 1
ATOM 736 O O . MET A 1 92 ? 8.719 -8.036 -2.089 1.00 89.62 92 MET A O 1
ATOM 740 N N . ASP A 1 93 ? 9.764 -8.405 -0.130 1.00 90.81 93 ASP A N 1
ATOM 741 C CA . ASP A 1 93 ? 8.897 -9.511 0.293 1.00 90.81 93 ASP A CA 1
ATOM 742 C C . ASP A 1 93 ? 7.414 -9.103 0.278 1.00 90.81 93 ASP A C 1
ATOM 744 O O . ASP A 1 93 ? 6.546 -9.834 -0.200 1.00 90.81 93 ASP A O 1
ATOM 748 N N . ILE A 1 94 ? 7.106 -7.901 0.778 1.00 91.62 94 ILE A N 1
ATOM 749 C CA . ILE A 1 94 ? 5.740 -7.366 0.773 1.00 91.62 94 ILE A CA 1
ATOM 750 C C . ILE A 1 94 ? 5.241 -7.124 -0.655 1.00 91.62 94 ILE A C 1
ATOM 752 O O . ILE A 1 94 ? 4.080 -7.420 -0.948 1.00 91.62 94 ILE A O 1
ATOM 756 N N . LEU A 1 95 ? 6.084 -6.573 -1.531 1.00 91.81 95 LEU A N 1
ATOM 757 C CA . LEU A 1 95 ? 5.715 -6.305 -2.916 1.00 91.81 95 LEU A CA 1
ATOM 758 C C . LEU A 1 95 ? 5.398 -7.604 -3.667 1.00 91.81 95 LEU A C 1
ATOM 760 O O . LEU A 1 95 ? 4.361 -7.670 -4.323 1.00 91.81 95 LEU A O 1
ATOM 764 N N . ASP A 1 96 ? 6.222 -8.637 -3.499 1.00 90.25 96 ASP A N 1
ATOM 765 C CA . ASP A 1 96 ? 6.029 -9.946 -4.129 1.00 90.25 96 ASP A CA 1
ATOM 766 C C . ASP A 1 96 ? 4.732 -10.619 -3.657 1.00 90.25 96 ASP A C 1
ATOM 768 O O . ASP A 1 96 ? 3.955 -11.140 -4.463 1.00 90.25 96 ASP A O 1
ATOM 772 N N . VAL A 1 97 ? 4.440 -10.555 -2.352 1.00 90.62 97 VAL A N 1
ATOM 773 C CA . VAL A 1 97 ? 3.176 -11.066 -1.797 1.00 90.62 97 VAL A CA 1
ATOM 774 C C . VAL A 1 97 ? 1.979 -10.313 -2.380 1.00 90.62 97 VAL A C 1
ATOM 776 O O . VAL A 1 97 ? 0.984 -10.929 -2.759 1.00 90.62 97 VAL A O 1
ATOM 779 N N . LEU A 1 98 ? 2.058 -8.986 -2.483 1.00 91.94 98 LEU A N 1
ATOM 780 C CA . LEU A 1 98 ? 0.981 -8.175 -3.049 1.00 91.94 98 LEU A CA 1
ATOM 781 C C . LEU A 1 98 ? 0.769 -8.439 -4.543 1.00 91.94 98 LEU A C 1
ATOM 783 O O . LEU A 1 98 ? -0.382 -8.495 -4.981 1.00 91.94 98 LEU A O 1
ATOM 787 N N . ASP A 1 99 ? 1.845 -8.630 -5.306 1.00 89.69 99 ASP A N 1
ATOM 788 C CA . ASP A 1 99 ? 1.779 -9.037 -6.711 1.00 89.69 99 ASP A CA 1
ATOM 789 C C . ASP A 1 99 ? 1.096 -10.406 -6.844 1.00 89.69 99 ASP A C 1
ATOM 791 O O . ASP A 1 99 ? 0.191 -10.559 -7.666 1.00 89.69 99 ASP A O 1
ATOM 795 N N . SER A 1 100 ? 1.451 -11.372 -5.991 1.00 89.50 100 SER A N 1
ATOM 796 C CA . SER A 1 100 ? 0.830 -12.703 -5.970 1.00 89.50 100 SER A CA 1
ATOM 797 C C . SER A 1 100 ? -0.677 -12.635 -5.688 1.00 89.50 100 SER A C 1
ATOM 799 O O . SER A 1 100 ? -1.482 -13.157 -6.465 1.00 89.50 100 SER A O 1
ATOM 801 N N . VAL A 1 101 ? -1.077 -11.910 -4.635 1.00 88.00 101 VAL A N 1
ATOM 802 C CA . VAL A 1 101 ? -2.491 -11.720 -4.262 1.00 88.00 101 VAL A CA 1
ATOM 803 C C . VAL A 1 101 ? -3.272 -11.024 -5.377 1.00 88.00 101 VAL A C 1
ATOM 805 O O . VAL A 1 101 ? -4.431 -11.354 -5.624 1.00 88.00 101 VAL A O 1
ATOM 808 N N . TYR A 1 102 ? -2.661 -10.054 -6.061 1.00 87.56 102 TYR A N 1
ATOM 809 C CA . TYR A 1 102 ? -3.315 -9.344 -7.158 1.00 87.56 102 TYR A CA 1
ATOM 810 C C . TYR A 1 102 ? -3.480 -10.215 -8.409 1.00 87.56 102 TYR A C 1
ATOM 812 O O . TYR A 1 102 ? -4.537 -10.183 -9.039 1.00 87.56 102 TYR A O 1
ATOM 820 N N . GLN A 1 103 ? -2.454 -10.988 -8.772 1.00 86.50 103 GLN A N 1
ATOM 821 C CA . GLN A 1 103 ? -2.486 -11.869 -9.942 1.00 86.50 103 GLN A CA 1
ATOM 822 C C . GLN A 1 103 ? -3.443 -13.043 -9.747 1.00 86.50 103 GLN A C 1
ATOM 824 O O . GLN A 1 103 ? -4.117 -13.444 -10.694 1.00 86.50 103 GLN A O 1
ATOM 829 N N . ASN A 1 104 ? -3.522 -13.572 -8.527 1.00 83.62 104 ASN A N 1
ATOM 830 C CA . ASN A 1 104 ? -4.291 -14.767 -8.227 1.00 83.62 104 ASN A CA 1
ATOM 831 C C . ASN A 1 104 ? -5.096 -14.631 -6.924 1.00 83.62 104 ASN A C 1
ATOM 833 O O . ASN A 1 104 ? -4.820 -15.326 -5.945 1.00 83.62 104 ASN A O 1
ATOM 837 N N . PRO A 1 105 ? -6.154 -13.804 -6.909 1.00 73.44 105 PRO A N 1
ATOM 838 C CA . PRO A 1 105 ? -6.915 -13.523 -5.690 1.00 73.44 105 PRO A CA 1
ATOM 839 C C . PRO A 1 105 ? -7.656 -14.740 -5.107 1.00 73.44 105 PRO A C 1
ATOM 841 O O . PRO A 1 105 ? -8.162 -14.660 -3.991 1.00 73.44 105 PRO A O 1
ATOM 844 N N . PHE A 1 106 ? -7.740 -15.853 -5.848 1.00 69.31 106 PHE A N 1
ATOM 845 C CA . PHE A 1 106 ? -8.426 -17.085 -5.442 1.00 69.31 106 PHE A CA 1
ATOM 846 C C . PHE A 1 106 ? -7.484 -18.254 -5.108 1.00 69.31 106 PHE A C 1
ATOM 848 O O . PHE A 1 106 ? -7.960 -19.256 -4.588 1.00 69.31 106 PHE A O 1
ATOM 855 N N . LEU A 1 107 ? -6.173 -18.155 -5.374 1.00 54.94 107 LEU A N 1
ATOM 856 C CA . LEU A 1 107 ? -5.244 -19.285 -5.179 1.00 54.94 107 LEU A CA 1
ATOM 857 C C . LEU A 1 107 ? -4.999 -19.618 -3.697 1.00 54.94 107 LEU A C 1
ATOM 859 O O . LEU A 1 107 ? -4.769 -20.777 -3.369 1.00 54.94 107 LEU A O 1
ATOM 863 N N . ASP A 1 108 ? -5.141 -18.641 -2.798 1.00 52.34 108 ASP A N 1
ATOM 864 C CA . ASP A 1 108 ? -5.032 -18.849 -1.343 1.00 52.34 108 ASP A CA 1
ATOM 865 C C . ASP A 1 108 ? -6.308 -19.436 -0.701 1.00 52.34 108 ASP A C 1
ATOM 867 O O . ASP A 1 108 ? -6.324 -19.703 0.498 1.00 52.34 108 ASP A O 1
ATOM 871 N N . LEU A 1 109 ? -7.388 -19.643 -1.468 1.00 53.69 109 LEU A N 1
ATOM 872 C CA . LEU A 1 109 ? -8.625 -20.261 -0.966 1.00 53.69 109 LEU A CA 1
ATOM 873 C C . LEU A 1 109 ? -8.646 -21.791 -1.124 1.00 53.69 109 LEU A C 1
ATOM 875 O O . LEU A 1 109 ? -9.524 -22.434 -0.558 1.00 53.69 109 LEU A O 1
ATOM 879 N N . GLU A 1 110 ? -7.711 -22.377 -1.879 1.00 43.50 110 GLU A N 1
ATOM 880 C CA . GLU A 1 110 ? -7.718 -23.810 -2.223 1.00 43.50 110 GLU A CA 1
ATOM 881 C C . GLU A 1 110 ? -6.743 -24.668 -1.386 1.00 43.50 110 GLU A C 1
ATOM 883 O O . GLU A 1 110 ? -6.526 -25.833 -1.711 1.00 43.50 110 GLU A O 1
ATOM 888 N N . GLN A 1 111 ? -6.159 -24.130 -0.305 1.00 43.69 111 GLN A N 1
ATOM 889 C CA . GLN A 1 111 ? -5.250 -24.872 0.594 1.00 43.69 111 GLN A CA 1
ATOM 890 C C . GLN A 1 111 ? -5.838 -25.218 1.982 1.00 43.69 111 GLN A C 1
ATOM 892 O O . GLN A 1 111 ? -5.073 -25.410 2.929 1.00 43.69 111 GLN A O 1
ATOM 897 N N . GLU A 1 112 ? -7.167 -25.329 2.117 1.00 38.50 112 GLU A N 1
ATOM 898 C CA . GLU A 1 112 ? -7.820 -25.945 3.298 1.00 38.50 112 GLU A CA 1
ATOM 899 C C . GLU A 1 112 ? -8.190 -27.419 3.075 1.00 38.50 112 GLU A C 1
ATOM 901 O O . GLU A 1 112 ? -8.823 -27.736 2.042 1.00 38.50 112 GLU A O 1
#

pLDDT: mean 87.2, std 13.37, range [36.06, 97.69]

Foldseek 3Di:
DPDACAVVFVVQWPDWDWDWDADPNWIKIKTKTFGDDDPWFHGDIWMFIAIPVRDTPDTDATGTDPPCVVRCPPPLSCLRPPCCSVPSVSVVVSRVVSVVCNVCVCPVVPPD

Secondary structure (DSSP, 8-state):
----SHHHHHTTEEEEEEEEEEETTEEEEEEEEEE---SSB-SEEEEEEEETTS-EEEEE---BPTT-HHHHTT-GGGGGSGGGGG-HHHHHHHHHHHHHHHH-TTGGGS--

Sequence (112 aa):
MNGTVDPKIVRAITSFCVSSHQHNEKVSRKVTMKIRSNLFIQEGVISREIDGECNTLALSEIKWKQGTERARQNSFFSFFEKHADEDVPKVMDILDVLDSVYQNPFLDLEQE